Protein AF-A0A2T4YQ21-F1 (afdb_monomer)

Radius of gyration: 13.94 Å; Cα contacts (8 Å, |Δi|>4): 66; chains: 1; bounding box: 34×48×29 Å

Organism: NCBI:txid185951

pLDDT: mean 80.96, std 10.53, range [49.22, 92.56]

Secondary structure (DSSP, 8-state):
-PPP-----GGGG--SHHHHHHHHHHHHHH--HHHHHHHHHHHHHHHT-S-PPPP-TT--HHHHHHHHHHTT--------

InterPro domains:
  IPR014057 Uncharacterized protein HI1420 [PF21716] (5-50)

Solvent-accessible surface area (backbone atoms only — not comparable to full-atom values): 5069 Å² total; per-residue (Å²): 135,85,84,88,80,76,90,85,62,74,60,83,61,49,85,41,73,68,44,44,48,56,52,50,52,56,35,59,71,70,59,46,52,43,53,40,28,45,51,52,30,40,52,24,59,71,71,69,48,94,76,51,65,75,62,38,89,78,68,53,69,68,57,54,54,50,52,33,53,75,69,74,47,79,90,76,87,74,83,130

Sequence (80 aa):
MGIETTRWSPTAHLDSDAAVLAYLEAVFEDGDPALIAAALADVAQVRGIADPPSPRPDIALDSVIRTLKALGLELTAKAA

Foldseek 3Di:
DDDDDDDDDLLVQPPDPVSLVVCLVVQVVVVQQLSNQVSLVSLCVNVVNPDGDHRDNDDDPVSSVVSCVVSVHDDDDDDD

Structure (mmCIF, N/CA/C/O backbone):
data_AF-A0A2T4YQ21-F1
#
_entry.id   AF-A0A2T4YQ21-F1
#
loop_
_atom_site.group_PDB
_atom_site.id
_atom_site.type_symbol
_atom_site.label_atom_id
_atom_site.label_alt_id
_atom_site.label_comp_id
_atom_site.label_asym_id
_atom_site.label_entity_id
_atom_site.label_seq_id
_atom_site.pdbx_PDB_ins_code
_atom_site.Cartn_x
_atom_site.Cartn_y
_atom_site.Cartn_z
_atom_site.occupancy
_atom_site.B_iso_or_equiv
_atom_site.auth_seq_id
_atom_site.auth_comp_id
_atom_site.auth_asym_id
_atom_site.auth_atom_id
_atom_site.pdbx_PDB_model_num
ATOM 1 N N . MET A 1 1 ? 1.107 -37.912 -4.330 1.00 64.44 1 MET A N 1
ATOM 2 C CA . MET A 1 1 ? 1.682 -36.741 -5.021 1.00 64.44 1 MET A CA 1
ATOM 3 C C . MET A 1 1 ? 1.596 -35.577 -4.056 1.00 64.44 1 MET A C 1
ATOM 5 O O . MET A 1 1 ? 0.488 -35.239 -3.663 1.00 64.44 1 MET A O 1
ATOM 9 N N . GLY A 1 2 ? 2.735 -35.076 -3.576 1.00 79.31 2 GLY A N 1
ATOM 10 C CA . GLY A 1 2 ? 2.766 -33.866 -2.751 1.00 79.31 2 GLY A CA 1
ATOM 11 C C . GLY A 1 2 ? 2.618 -32.637 -3.642 1.00 79.31 2 GLY A C 1
ATOM 12 O O . GLY A 1 2 ? 3.110 -32.647 -4.767 1.00 79.31 2 GLY A O 1
ATOM 13 N N . ILE A 1 3 ? 1.905 -31.620 -3.167 1.00 84.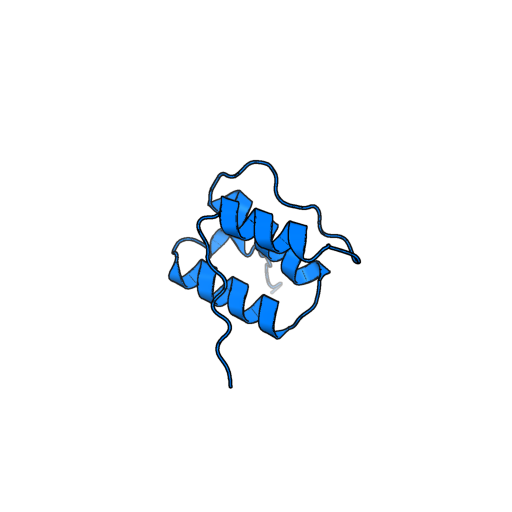50 3 ILE A N 1
ATOM 14 C CA . ILE A 1 3 ? 1.786 -30.336 -3.861 1.00 84.50 3 ILE A CA 1
ATOM 15 C C . ILE A 1 3 ? 2.979 -29.488 -3.420 1.00 84.50 3 ILE A C 1
ATOM 17 O O . ILE A 1 3 ? 3.172 -29.285 -2.222 1.00 84.50 3 ILE A O 1
ATOM 21 N N . GLU A 1 4 ? 3.788 -29.023 -4.368 1.00 85.19 4 GLU A N 1
ATOM 22 C CA . GLU A 1 4 ? 4.887 -28.102 -4.080 1.00 85.19 4 GLU A CA 1
ATOM 23 C C . GLU A 1 4 ? 4.343 -26.674 -3.970 1.00 85.19 4 GLU A C 1
ATOM 25 O O . GLU A 1 4 ? 3.616 -26.204 -4.844 1.00 85.19 4 GLU A O 1
ATOM 30 N N . THR A 1 5 ? 4.681 -25.984 -2.880 1.00 90.19 5 THR A N 1
ATOM 31 C CA . THR A 1 5 ? 4.281 -24.592 -2.639 1.00 90.19 5 THR A CA 1
ATOM 32 C C . THR A 1 5 ? 5.506 -23.697 -2.582 1.00 90.19 5 THR A C 1
ATOM 34 O O . THR A 1 5 ? 6.502 -24.045 -1.947 1.00 90.19 5 THR A O 1
ATOM 37 N N . THR A 1 6 ? 5.411 -22.508 -3.164 1.00 86.00 6 THR A N 1
ATOM 38 C CA . THR A 1 6 ? 6.431 -21.462 -3.055 1.00 86.00 6 THR A CA 1
ATOM 39 C C . THR A 1 6 ? 5.970 -20.357 -2.115 1.00 86.00 6 THR A C 1
ATOM 41 O O . THR A 1 6 ? 4.773 -20.114 -1.961 1.00 86.00 6 THR A O 1
ATOM 44 N N . ARG A 1 7 ? 6.921 -19.651 -1.492 1.00 86.75 7 ARG A N 1
ATOM 45 C CA . ARG A 1 7 ? 6.610 -18.462 -0.692 1.00 86.75 7 ARG A CA 1
ATOM 46 C C . ARG A 1 7 ? 6.008 -17.392 -1.602 1.00 86.75 7 ARG A C 1
ATOM 48 O O . ARG A 1 7 ? 6.629 -17.010 -2.589 1.00 86.75 7 ARG A O 1
ATOM 55 N N . TRP A 1 8 ? 4.815 -16.922 -1.260 1.00 86.50 8 TRP A N 1
ATOM 56 C CA . TRP A 1 8 ? 4.155 -15.846 -1.987 1.00 86.50 8 TRP A CA 1
ATOM 57 C C . TRP A 1 8 ? 4.698 -14.478 -1.549 1.00 86.50 8 TRP A C 1
ATOM 59 O O . TRP A 1 8 ? 5.024 -14.288 -0.375 1.00 86.50 8 TRP A O 1
ATOM 69 N N . SER A 1 9 ? 4.823 -13.552 -2.501 1.00 86.75 9 SER A N 1
ATOM 70 C CA . SER A 1 9 ? 5.304 -12.186 -2.276 1.00 86.75 9 SER A CA 1
ATOM 71 C C . SER A 1 9 ? 4.509 -11.206 -3.147 1.00 86.75 9 SER A C 1
ATOM 73 O O . SER A 1 9 ? 4.519 -11.383 -4.369 1.00 86.75 9 SER A O 1
ATOM 75 N N . PRO A 1 10 ? 3.877 -10.160 -2.578 1.00 87.56 10 PRO A N 1
ATOM 76 C CA . PRO A 1 10 ? 3.125 -9.162 -3.346 1.00 87.56 10 PRO A CA 1
ATOM 77 C C . PRO A 1 10 ? 4.002 -8.452 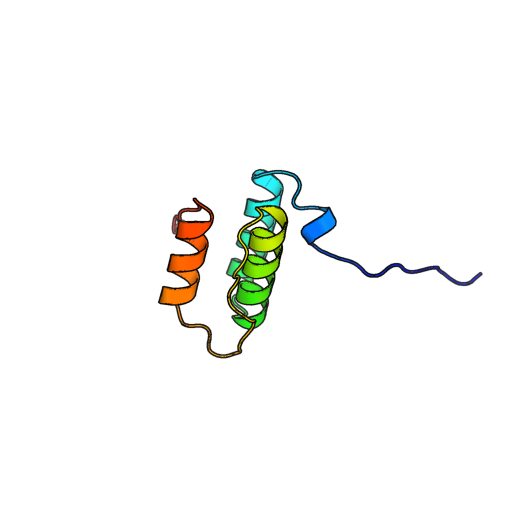-4.377 1.00 87.56 10 PRO A C 1
ATOM 79 O O . PRO A 1 10 ? 3.603 -8.251 -5.519 1.00 87.56 10 PRO A 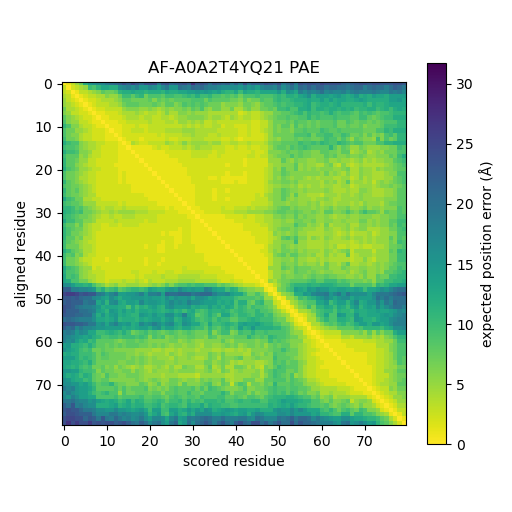O 1
ATOM 82 N N . THR A 1 11 ? 5.246 -8.152 -3.994 1.00 88.75 11 THR A N 1
ATOM 83 C CA . THR A 1 11 ? 6.233 -7.432 -4.814 1.00 88.75 11 THR A CA 1
ATOM 84 C C . THR A 1 11 ? 6.527 -8.080 -6.167 1.00 88.75 11 THR A C 1
ATOM 86 O O . THR A 1 11 ? 6.930 -7.378 -7.088 1.00 88.75 11 THR A O 1
ATOM 89 N N . ALA A 1 12 ? 6.280 -9.386 -6.326 1.00 88.81 12 ALA A N 1
AT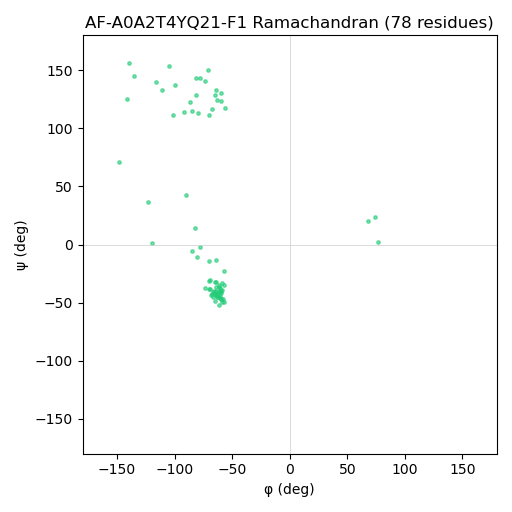OM 90 C CA . ALA A 1 12 ? 6.428 -10.084 -7.605 1.00 88.81 12 ALA A CA 1
ATOM 91 C C . ALA A 1 12 ? 5.366 -9.684 -8.649 1.00 88.81 12 ALA A C 1
ATOM 93 O O . ALA A 1 12 ? 5.527 -9.993 -9.826 1.00 88.81 12 ALA A O 1
ATOM 94 N N . HIS A 1 13 ? 4.291 -9.015 -8.220 1.00 89.00 13 HIS A N 1
ATOM 95 C CA . HIS A 1 13 ? 3.143 -8.640 -9.047 1.00 89.00 13 HIS A CA 1
ATOM 96 C C . HIS A 1 13 ? 2.916 -7.121 -9.124 1.00 89.00 13 HIS A C 1
ATOM 98 O O . HIS A 1 13 ? 1.971 -6.682 -9.768 1.00 89.00 13 HIS A O 1
ATOM 104 N N . LEU A 1 14 ? 3.766 -6.306 -8.488 1.00 91.44 14 LEU A N 1
ATOM 105 C CA . LEU A 1 14 ? 3.663 -4.838 -8.484 1.00 91.44 14 LEU A CA 1
ATOM 106 C C . LEU A 1 14 ? 4.441 -4.205 -9.655 1.00 91.44 14 LEU A C 1
ATOM 108 O O . LEU A 1 14 ? 5.158 -3.221 -9.493 1.00 91.44 14 LEU A O 1
ATOM 112 N N . ASP A 1 15 ? 4.330 -4.791 -10.843 1.00 87.75 15 ASP A N 1
ATOM 113 C CA . ASP A 1 15 ? 5.101 -4.424 -12.040 1.00 87.75 15 ASP A CA 1
ATOM 114 C C . ASP A 1 15 ? 4.559 -3.194 -12.789 1.00 87.75 15 ASP A C 1
ATOM 116 O O . ASP A 1 15 ? 5.226 -2.646 -13.668 1.00 87.75 15 ASP A O 1
ATOM 120 N N . SER A 1 16 ? 3.362 -2.735 -12.429 1.00 89.62 16 SER A N 1
ATOM 121 C CA . SER A 1 16 ? 2.661 -1.633 -13.078 1.00 89.62 16 SER A CA 1
ATOM 122 C C . SER A 1 16 ? 1.967 -0.726 -12.067 1.00 89.62 16 SER A C 1
ATOM 124 O O . SER A 1 16 ? 1.613 -1.135 -10.960 1.00 89.62 16 SER A O 1
ATOM 126 N N . ASP A 1 17 ? 1.724 0.522 -12.466 1.00 87.12 17 ASP A N 1
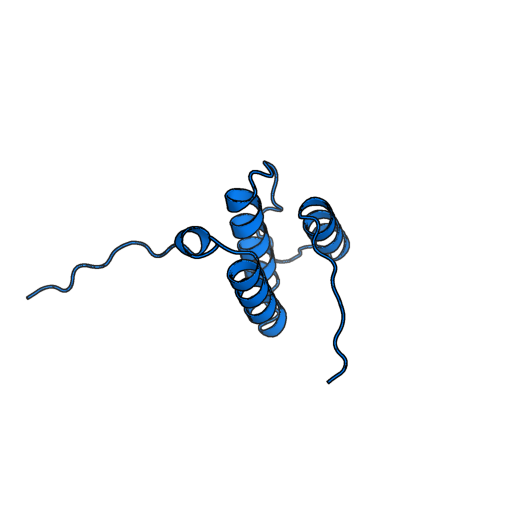ATOM 127 C CA . ASP A 1 17 ? 1.020 1.505 -11.635 1.00 87.12 17 ASP A CA 1
ATOM 128 C C . ASP A 1 17 ? -0.405 1.053 -11.301 1.00 87.12 17 ASP A C 1
ATOM 130 O O . ASP A 1 17 ? -0.874 1.267 -10.187 1.00 87.12 17 ASP A O 1
ATOM 134 N N . ALA A 1 18 ? -1.066 0.360 -12.233 1.00 87.75 18 ALA A N 1
ATOM 135 C CA . ALA A 1 18 ? -2.389 -0.215 -12.017 1.00 87.75 18 ALA A CA 1
ATOM 136 C C . ALA A 1 18 ? -2.372 -1.335 -10.962 1.00 87.75 18 ALA A C 1
ATOM 138 O O . ALA A 1 18 ? -3.270 -1.391 -10.124 1.00 87.75 18 ALA A O 1
ATOM 139 N N . ALA A 1 19 ? -1.348 -2.196 -10.966 1.00 91.00 19 ALA A N 1
ATOM 140 C CA . ALA A 1 19 ? -1.200 -3.243 -9.956 1.00 91.00 19 ALA A CA 1
ATOM 141 C C . ALA A 1 19 ? -0.916 -2.656 -8.565 1.00 91.00 19 ALA A C 1
ATOM 143 O O . ALA A 1 19 ? -1.496 -3.102 -7.576 1.00 91.00 19 ALA A O 1
ATOM 144 N N . VAL A 1 20 ? -0.076 -1.618 -8.494 1.00 89.94 20 VAL A N 1
ATOM 145 C CA . VAL A 1 20 ? 0.185 -0.876 -7.251 1.00 89.94 20 VAL A CA 1
ATOM 146 C C . VAL A 1 20 ? -1.086 -0.216 -6.722 1.00 89.94 20 VAL A C 1
ATOM 148 O O . VAL A 1 20 ? -1.369 -0.333 -5.532 1.00 89.94 20 VAL A O 1
ATOM 151 N N . LEU A 1 21 ? -1.866 0.435 -7.589 1.00 89.00 21 LEU A N 1
ATOM 152 C CA . LEU A 1 21 ? -3.125 1.065 -7.198 1.00 89.00 21 LEU A CA 1
ATOM 153 C C . LEU A 1 21 ? -4.117 0.034 -6.649 1.00 89.00 21 LEU A C 1
ATOM 155 O O . LEU A 1 21 ? -4.580 0.196 -5.526 1.00 89.00 21 LEU A O 1
ATOM 159 N N . ALA A 1 22 ? -4.375 -1.046 -7.391 1.00 91.06 22 ALA A N 1
ATOM 160 C CA . ALA A 1 22 ? -5.316 -2.085 -6.975 1.00 91.06 22 ALA A CA 1
ATOM 161 C C . ALA A 1 22 ? -4.904 -2.748 -5.649 1.00 91.06 22 ALA A C 1
ATOM 163 O O . ALA A 1 22 ? -5.754 -3.056 -4.814 1.00 91.06 22 ALA A O 1
ATOM 164 N N . TYR A 1 23 ? -3.599 -2.946 -5.437 1.00 92.56 23 TYR A N 1
ATOM 165 C CA . TYR A 1 23 ? -3.079 -3.476 -4.179 1.00 92.56 23 TYR A CA 1
ATOM 166 C C . TYR A 1 23 ? -3.327 -2.522 -3.008 1.00 92.56 23 TYR A C 1
ATOM 168 O O . TYR A 1 23 ? -3.843 -2.941 -1.973 1.00 92.56 23 TYR A O 1
ATOM 176 N N . LEU A 1 24 ? -2.994 -1.239 -3.176 1.00 90.56 24 LEU A N 1
ATOM 177 C CA . LEU A 1 24 ? -3.202 -0.238 -2.133 1.00 90.56 24 LEU A CA 1
ATOM 178 C C . LEU A 1 24 ? -4.691 -0.043 -1.834 1.00 90.56 24 LEU A C 1
ATOM 180 O O . LEU A 1 24 ? -5.054 -0.004 -0.665 1.00 90.56 24 LEU A O 1
ATOM 184 N N . GLU A 1 25 ? -5.552 0.027 -2.850 1.00 90.56 25 GLU A N 1
ATOM 185 C CA . GLU A 1 25 ? -7.005 0.148 -2.670 1.00 90.56 25 GLU A CA 1
ATOM 186 C C . GLU A 1 25 ? -7.571 -1.000 -1.831 1.00 90.56 25 GLU A C 1
ATOM 188 O O . GLU A 1 25 ? -8.242 -0.741 -0.834 1.00 90.56 25 GLU A O 1
ATOM 193 N N . ALA A 1 26 ? -7.234 -2.249 -2.170 1.00 92.31 26 ALA A N 1
ATOM 194 C CA . ALA A 1 26 ? -7.706 -3.417 -1.427 1.00 92.31 26 ALA A CA 1
ATOM 195 C C . ALA A 1 26 ? -7.264 -3.388 0.046 1.00 92.31 26 ALA A C 1
ATOM 197 O O . ALA A 1 26 ? -8.031 -3.727 0.944 1.00 92.31 26 ALA A O 1
ATOM 198 N N . VAL A 1 27 ? -6.028 -2.954 0.303 1.00 92.00 27 VAL A N 1
ATOM 199 C CA . VAL A 1 27 ? -5.475 -2.874 1.659 1.00 92.00 27 VAL A CA 1
ATOM 200 C C . VAL A 1 27 ? -6.075 -1.712 2.458 1.00 92.00 27 VAL A C 1
ATOM 202 O O . VAL A 1 27 ? -6.336 -1.852 3.652 1.00 92.00 27 VAL A O 1
ATOM 205 N N . PHE A 1 28 ? -6.326 -0.567 1.821 1.00 87.44 28 PHE A N 1
ATOM 206 C CA . PHE A 1 28 ? -7.000 0.559 2.469 1.00 87.44 28 PHE A CA 1
ATOM 207 C C . PHE A 1 28 ? -8.480 0.271 2.756 1.00 87.44 28 PHE A C 1
ATOM 209 O O . PHE A 1 28 ? -8.999 0.791 3.742 1.00 87.44 28 PHE A O 1
ATOM 216 N N . GLU A 1 29 ? -9.146 -0.546 1.935 1.00 90.25 29 GLU A N 1
ATOM 217 C CA . GLU A 1 29 ? -10.527 -0.986 2.169 1.00 90.25 29 GLU A CA 1
ATOM 218 C C . GLU A 1 29 ? -10.638 -1.942 3.368 1.00 90.25 29 GLU A C 1
ATOM 220 O O . GLU A 1 29 ? -11.576 -1.821 4.155 1.00 90.25 29 GLU A O 1
ATOM 225 N N . ASP A 1 30 ? -9.663 -2.839 3.550 1.00 90.12 30 ASP A N 1
ATOM 226 C CA . ASP A 1 30 ? -9.578 -3.719 4.726 1.00 90.12 30 ASP A CA 1
ATOM 227 C C . ASP A 1 30 ? -9.368 -2.920 6.028 1.00 90.12 30 ASP A C 1
ATOM 229 O O . ASP A 1 30 ? -9.943 -3.229 7.073 1.00 90.12 30 ASP A O 1
ATOM 233 N N . GLY A 1 31 ? -8.591 -1.834 5.948 1.00 85.31 31 GLY A N 1
ATOM 234 C CA . GLY A 1 31 ? -8.418 -0.873 7.036 1.00 85.31 31 GLY A CA 1
ATOM 235 C C . GLY A 1 31 ? -7.490 -1.333 8.165 1.00 85.31 31 GLY A C 1
ATOM 236 O O . GLY A 1 31 ? -7.303 -0.574 9.119 1.00 85.31 31 GLY A O 1
ATOM 237 N N . ASP A 1 32 ? -6.883 -2.524 8.076 1.00 88.12 32 ASP A N 1
ATOM 238 C CA . ASP A 1 32 ? -5.878 -2.990 9.036 1.00 88.12 32 ASP A CA 1
ATOM 239 C C . ASP A 1 32 ? -4.591 -2.136 8.937 1.00 88.12 32 ASP A C 1
ATOM 241 O O . ASP A 1 32 ? -3.889 -2.162 7.917 1.00 88.12 32 ASP A O 1
ATOM 245 N N . PRO A 1 33 ? -4.214 -1.402 10.004 1.00 84.38 33 PRO A N 1
ATOM 246 C CA . PRO A 1 33 ? -3.013 -0.572 10.008 1.00 84.38 33 PRO A CA 1
ATOM 247 C C . PRO A 1 33 ? -1.715 -1.353 9.746 1.00 84.38 33 PRO A C 1
ATOM 249 O O . PRO A 1 33 ? -0.787 -0.820 9.128 1.00 84.38 33 PRO A O 1
ATOM 252 N N . ALA A 1 34 ? -1.631 -2.609 10.195 1.00 86.50 34 ALA A N 1
ATOM 253 C CA . ALA A 1 34 ? -0.463 -3.454 9.966 1.00 86.50 34 ALA A CA 1
ATOM 254 C C . ALA A 1 34 ? -0.357 -3.867 8.492 1.00 86.50 34 ALA A C 1
ATOM 256 O O . ALA A 1 34 ? 0.747 -3.875 7.937 1.00 86.50 34 ALA A O 1
ATOM 257 N N . LEU A 1 35 ? -1.496 -4.150 7.853 1.00 88.94 35 LEU A N 1
ATOM 258 C CA . LEU A 1 35 ? -1.563 -4.482 6.432 1.00 88.94 35 LEU A CA 1
ATOM 259 C C . LEU A 1 35 ? -1.217 -3.267 5.564 1.00 88.94 35 LEU A C 1
ATOM 261 O O . LEU A 1 35 ? -0.402 -3.387 4.651 1.00 88.94 35 LEU A O 1
ATOM 265 N N . ILE A 1 36 ? -1.743 -2.085 5.900 1.00 88.69 36 ILE A N 1
ATOM 266 C CA . ILE A 1 36 ? -1.418 -0.819 5.221 1.00 88.69 36 ILE A CA 1
ATOM 267 C C . ILE A 1 36 ? 0.085 -0.541 5.281 1.00 88.69 36 ILE A C 1
ATOM 269 O O . ILE A 1 36 ? 0.705 -0.233 4.261 1.00 88.69 36 ILE A O 1
ATOM 273 N N . ALA A 1 37 ? 0.702 -0.686 6.453 1.00 86.94 37 ALA A N 1
ATOM 274 C CA . ALA A 1 37 ? 2.137 -0.471 6.594 1.00 86.94 37 ALA A CA 1
ATOM 275 C C . ALA A 1 37 ? 2.968 -1.487 5.787 1.00 86.94 37 ALA A C 1
ATOM 277 O O . ALA A 1 37 ? 3.951 -1.102 5.151 1.00 86.94 37 ALA A O 1
ATOM 278 N N . ALA A 1 38 ? 2.563 -2.762 5.768 1.00 88.94 38 ALA A N 1
ATOM 279 C CA . ALA A 1 38 ? 3.212 -3.789 4.953 1.00 88.94 38 ALA A CA 1
ATOM 280 C C . ALA A 1 38 ? 3.103 -3.480 3.450 1.00 88.94 38 ALA A C 1
ATOM 282 O O . ALA A 1 38 ? 4.110 -3.510 2.745 1.00 88.94 38 ALA A O 1
ATOM 283 N N . ALA A 1 39 ? 1.921 -3.081 2.978 1.00 90.50 39 ALA A N 1
ATOM 284 C CA . ALA A 1 39 ? 1.698 -2.744 1.578 1.00 90.50 39 ALA A CA 1
ATOM 285 C C . ALA A 1 39 ? 2.523 -1.533 1.125 1.00 90.50 39 ALA A C 1
ATOM 287 O O . ALA A 1 39 ? 3.136 -1.554 0.056 1.00 90.50 39 ALA A O 1
ATOM 288 N N . LEU A 1 40 ? 2.610 -0.495 1.960 1.00 88.56 40 LEU A N 1
ATOM 289 C CA . LEU A 1 40 ? 3.484 0.650 1.697 1.00 88.56 40 LEU A CA 1
ATOM 290 C C . LEU A 1 40 ? 4.961 0.237 1.625 1.00 88.56 40 LEU A C 1
ATOM 292 O O . LEU A 1 40 ? 5.700 0.776 0.800 1.00 88.56 40 LEU A O 1
ATOM 296 N N . ALA A 1 41 ? 5.388 -0.727 2.447 1.00 87.00 41 ALA A N 1
ATOM 297 C CA . ALA A 1 41 ? 6.744 -1.261 2.402 1.00 87.00 41 ALA A CA 1
ATOM 298 C C . ALA A 1 41 ? 7.034 -2.054 1.123 1.00 87.00 41 ALA A C 1
ATOM 300 O O . ALA A 1 41 ? 8.077 -1.840 0.499 1.00 87.00 41 ALA A O 1
ATOM 301 N N . ASP A 1 42 ? 6.096 -2.894 0.687 1.00 90.88 42 ASP A N 1
ATOM 302 C CA . ASP A 1 42 ? 6.196 -3.628 -0.576 1.00 90.88 42 ASP A CA 1
ATOM 303 C C . ASP A 1 42 ? 6.320 -2.672 -1.770 1.00 90.88 42 ASP A C 1
ATOM 305 O O . ASP A 1 42 ? 7.204 -2.828 -2.619 1.00 90.88 42 ASP A O 1
ATOM 309 N N . VAL A 1 43 ? 5.465 -1.645 -1.821 1.00 88.94 43 VAL A N 1
ATOM 310 C CA . VAL A 1 43 ? 5.477 -0.649 -2.900 1.00 88.94 43 VAL A CA 1
ATOM 311 C C . VAL A 1 43 ? 6.777 0.160 -2.874 1.00 88.94 43 VAL A C 1
ATOM 313 O O . VAL A 1 43 ? 7.391 0.356 -3.923 1.00 88.94 43 VAL A O 1
ATOM 316 N N . ALA A 1 44 ? 7.253 0.580 -1.699 1.00 85.44 44 ALA A N 1
ATOM 317 C CA . ALA A 1 44 ? 8.531 1.282 -1.570 1.00 85.44 44 ALA A CA 1
ATOM 318 C C . ALA A 1 44 ? 9.719 0.438 -2.050 1.00 85.44 44 ALA A C 1
ATOM 320 O O . ALA A 1 44 ? 10.577 0.956 -2.771 1.00 85.44 44 ALA A O 1
ATOM 321 N N . GLN A 1 45 ? 9.736 -0.860 -1.729 1.00 85.31 45 GLN A N 1
ATOM 322 C CA . GLN A 1 45 ? 10.762 -1.787 -2.204 1.00 85.31 45 GLN A CA 1
ATOM 323 C C . GLN A 1 45 ? 10.782 -1.859 -3.736 1.00 85.31 45 GLN A C 1
ATOM 325 O O . GLN A 1 45 ? 11.847 -1.766 -4.346 1.00 85.31 45 GLN A O 1
ATOM 330 N N . VAL A 1 46 ? 9.613 -1.990 -4.365 1.00 87.75 46 VAL A N 1
ATOM 331 C CA . VAL A 1 46 ? 9.491 -2.102 -5.829 1.00 87.75 46 VAL A CA 1
ATOM 332 C C . VAL A 1 46 ? 9.826 -0.786 -6.536 1.00 87.75 46 VAL A C 1
ATOM 334 O O . VAL A 1 46 ? 10.370 -0.793 -7.639 1.00 87.75 46 VAL A O 1
ATOM 337 N N . ARG A 1 47 ? 9.559 0.355 -5.892 1.00 81.38 47 ARG A N 1
ATOM 338 C CA . ARG A 1 47 ? 9.889 1.695 -6.404 1.00 81.38 47 ARG A CA 1
ATOM 339 C C . ARG A 1 47 ? 11.321 2.149 -6.097 1.00 81.38 47 ARG A C 1
ATOM 341 O O . ARG A 1 47 ? 11.726 3.201 -6.582 1.00 81.38 47 ARG A O 1
ATOM 348 N N . GLY A 1 48 ? 12.092 1.382 -5.323 1.00 78.50 48 GLY A N 1
ATOM 349 C CA . GLY A 1 48 ? 13.475 1.717 -4.968 1.00 78.50 48 GLY A CA 1
ATOM 350 C C . GLY A 1 48 ? 13.615 2.840 -3.931 1.00 78.50 48 GLY A C 1
ATOM 351 O O . GLY A 1 48 ? 14.66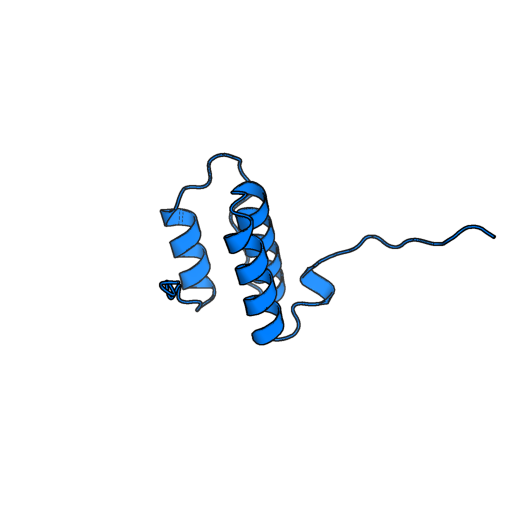1 3.488 -3.877 1.00 78.50 48 GLY A O 1
ATOM 352 N N . ILE A 1 49 ? 12.588 3.083 -3.108 1.00 71.12 49 ILE A N 1
ATOM 353 C CA . ILE A 1 49 ? 12.643 4.057 -2.006 1.00 71.12 49 ILE A CA 1
ATOM 354 C C . ILE A 1 49 ? 13.086 3.327 -0.733 1.00 71.12 49 ILE A C 1
ATOM 356 O O . ILE A 1 49 ? 12.388 2.456 -0.226 1.00 71.12 49 ILE A O 1
ATOM 360 N N . ALA A 1 50 ? 14.273 3.664 -0.229 1.00 55.50 50 ALA A N 1
ATOM 361 C CA . ALA A 1 50 ? 15.027 2.834 0.714 1.00 55.50 50 ALA A CA 1
ATOM 362 C C . ALA A 1 50 ? 14.638 2.942 2.208 1.00 55.50 50 ALA A C 1
ATOM 364 O O . ALA A 1 50 ? 15.405 2.476 3.045 1.00 55.50 50 ALA A O 1
ATOM 365 N N . ASP A 1 51 ? 13.489 3.524 2.572 1.00 62.00 51 ASP A N 1
ATOM 366 C CA . ASP A 1 51 ? 13.083 3.623 3.989 1.00 62.00 51 ASP A CA 1
ATOM 367 C C . ASP A 1 51 ? 11.555 3.571 4.183 1.00 62.00 51 ASP A C 1
ATOM 369 O O . ASP A 1 51 ? 10.913 4.591 4.458 1.00 62.00 51 ASP A O 1
ATOM 373 N N . PRO A 1 52 ? 10.916 2.405 3.970 1.00 61.69 52 PRO A N 1
ATOM 374 C CA . PRO A 1 52 ? 9.505 2.257 4.280 1.00 61.69 5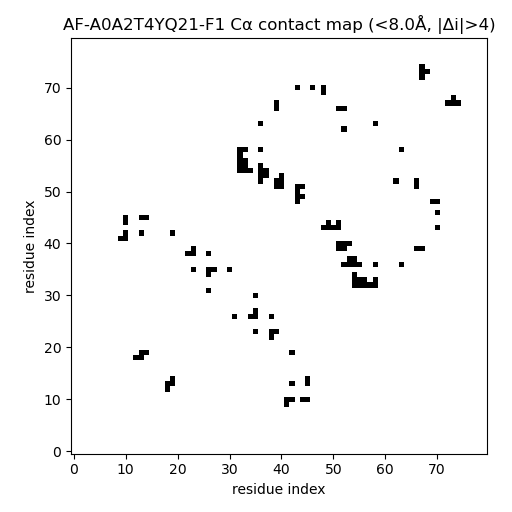2 PRO A CA 1
ATOM 375 C C . PRO A 1 52 ? 9.238 2.229 5.791 1.00 61.69 52 PRO A C 1
ATOM 377 O O . PRO A 1 52 ? 10.057 1.722 6.563 1.00 61.69 52 PRO A O 1
ATOM 380 N N . PRO A 1 53 ? 8.061 2.707 6.235 1.00 59.72 53 PRO A N 1
ATOM 381 C CA . PRO A 1 53 ? 7.665 2.597 7.631 1.00 59.72 53 PRO A CA 1
ATOM 382 C C . PRO A 1 53 ? 7.611 1.120 8.041 1.00 59.72 53 PRO A C 1
ATOM 384 O O . PRO A 1 53 ? 7.008 0.291 7.363 1.00 59.72 53 PRO A O 1
ATOM 387 N N . SER A 1 54 ? 8.238 0.779 9.167 1.00 61.34 54 SER A N 1
ATOM 388 C CA . SER A 1 54 ? 8.126 -0.571 9.724 1.00 61.34 54 SER A CA 1
ATOM 389 C C . SER A 1 54 ? 6.670 -0.837 10.131 1.00 61.34 54 SER A C 1
ATOM 391 O O . SER A 1 54 ? 6.103 0.015 10.824 1.00 61.34 54 SER A O 1
ATOM 393 N N . PRO A 1 55 ? 6.074 -1.994 9.775 1.00 59.34 55 PRO A N 1
ATOM 394 C CA . PRO A 1 55 ? 4.726 -2.340 10.205 1.00 59.34 55 PRO A CA 1
ATOM 395 C C . PRO A 1 55 ? 4.620 -2.301 11.725 1.00 59.34 55 PRO A C 1
ATOM 397 O O . PRO A 1 55 ? 5.316 -3.035 12.429 1.00 59.34 55 PRO A O 1
ATOM 400 N N . ARG A 1 56 ? 3.776 -1.403 12.232 1.00 64.31 56 ARG A N 1
ATOM 401 C CA . ARG A 1 56 ? 3.491 -1.250 13.656 1.00 64.31 56 ARG A CA 1
ATOM 402 C C . ARG A 1 56 ? 1.984 -1.092 13.865 1.00 64.31 56 ARG A C 1
ATOM 404 O O . ARG A 1 56 ? 1.331 -0.486 13.017 1.00 64.31 56 ARG A O 1
ATOM 411 N N . PRO A 1 57 ? 1.439 -1.622 14.975 1.00 60.38 57 PRO A N 1
ATOM 412 C CA . PRO A 1 57 ? 0.002 -1.591 15.263 1.00 60.38 57 PRO A CA 1
ATOM 413 C C . PRO A 1 57 ? -0.564 -0.171 15.449 1.00 60.38 57 PRO A C 1
ATOM 415 O O . PRO A 1 57 ? -1.775 0.013 15.439 1.00 60.38 57 PRO A O 1
ATOM 418 N N . ASP A 1 58 ? 0.300 0.828 15.611 1.00 69.69 58 ASP A N 1
ATOM 419 C CA . ASP A 1 58 ? -0.011 2.224 15.908 1.00 69.69 58 ASP A CA 1
ATOM 420 C C . ASP A 1 58 ? 0.575 3.197 14.865 1.00 69.69 58 ASP A C 1
ATOM 422 O O . ASP A 1 58 ? 1.033 4.289 15.206 1.00 69.69 58 ASP A O 1
ATOM 426 N N . ILE A 1 59 ? 0.596 2.818 13.580 1.00 74.25 59 ILE A N 1
ATOM 427 C CA . ILE A 1 59 ? 1.101 3.713 12.530 1.00 74.25 59 ILE A CA 1
ATOM 428 C C . ILE A 1 59 ? 0.297 5.023 12.479 1.00 74.25 59 ILE A C 1
ATOM 430 O O . ILE A 1 59 ? -0.922 5.042 12.308 1.00 74.25 59 ILE A O 1
ATOM 434 N N . ALA A 1 60 ? 1.000 6.146 12.625 1.00 81.44 60 ALA A N 1
ATOM 435 C CA . ALA A 1 60 ? 0.388 7.463 12.574 1.00 81.44 60 ALA A CA 1
ATOM 436 C C . ALA A 1 60 ? 0.004 7.845 11.133 1.00 81.44 60 ALA A C 1
ATOM 438 O O . ALA A 1 60 ? 0.761 7.611 10.186 1.00 81.44 60 ALA A O 1
ATOM 439 N N . LEU A 1 61 ? -1.156 8.492 10.967 1.00 79.25 61 LEU A N 1
ATOM 440 C CA . LEU A 1 61 ? -1.672 8.927 9.662 1.00 79.25 61 LEU A CA 1
ATOM 441 C C . LEU A 1 61 ? -0.696 9.858 8.920 1.00 79.25 61 LEU A C 1
ATOM 443 O O . LEU A 1 61 ? -0.573 9.775 7.699 1.00 79.25 61 LEU A O 1
ATOM 447 N N . ASP A 1 62 ? 0.040 10.715 9.633 1.00 80.31 62 ASP A N 1
ATOM 448 C CA . ASP A 1 62 ? 1.042 11.594 9.018 1.00 80.31 62 ASP A CA 1
ATOM 449 C C . ASP A 1 62 ? 2.208 10.808 8.394 1.00 80.31 62 ASP A C 1
ATOM 451 O O . ASP A 1 62 ? 2.740 11.213 7.356 1.00 80.31 62 ASP A O 1
ATOM 455 N N . SER A 1 63 ? 2.567 9.661 8.981 1.00 79.00 63 SER A N 1
ATOM 456 C CA . SER A 1 63 ? 3.571 8.756 8.425 1.00 79.00 63 SER A CA 1
ATOM 457 C C . SER A 1 63 ? 3.072 8.149 7.118 1.00 79.00 63 SER A C 1
ATOM 459 O O . SER A 1 63 ? 3.802 8.162 6.129 1.00 79.00 63 SER A O 1
ATOM 461 N N . VAL A 1 64 ? 1.814 7.693 7.082 1.00 79.81 64 VAL A N 1
ATOM 462 C CA . VAL A 1 64 ? 1.182 7.151 5.866 1.00 79.81 64 VAL A CA 1
ATOM 463 C C . VAL A 1 64 ? 1.177 8.200 4.751 1.00 79.81 64 VAL A C 1
ATOM 465 O O . VAL A 1 64 ? 1.651 7.935 3.646 1.00 79.81 64 VAL A O 1
ATOM 468 N N . ILE A 1 65 ? 0.728 9.423 5.051 1.00 80.12 65 ILE A N 1
ATOM 469 C CA . ILE A 1 65 ? 0.686 10.532 4.084 1.00 80.12 65 ILE A CA 1
ATOM 470 C C . ILE A 1 65 ? 2.088 10.863 3.555 1.00 80.12 65 ILE A C 1
ATOM 472 O O . ILE A 1 65 ? 2.267 11.091 2.356 1.00 80.12 65 ILE A O 1
ATOM 476 N N . ARG A 1 66 ? 3.103 10.880 4.425 1.00 80.94 66 ARG A N 1
ATOM 477 C CA . ARG A 1 66 ? 4.489 11.156 4.026 1.00 80.94 66 ARG A CA 1
ATOM 478 C C . ARG A 1 66 ? 5.026 10.097 3.070 1.00 80.94 66 ARG A C 1
ATOM 480 O O . ARG A 1 66 ? 5.649 10.459 2.073 1.00 80.94 66 ARG A O 1
ATOM 487 N N . THR A 1 67 ? 4.786 8.821 3.362 1.00 81.00 67 THR A N 1
ATOM 488 C CA . THR A 1 67 ? 5.226 7.715 2.505 1.00 81.00 67 THR A CA 1
ATOM 489 C C . THR A 1 67 ? 4.550 7.778 1.141 1.00 81.00 67 THR A C 1
ATOM 491 O O . THR A 1 67 ? 5.232 7.678 0.125 1.00 81.00 67 THR A O 1
ATOM 494 N N . LEU A 1 68 ? 3.244 8.043 1.093 1.00 82.06 68 LEU A N 1
ATOM 495 C CA . LEU A 1 68 ? 2.521 8.201 -0.172 1.00 82.06 68 LEU A CA 1
ATOM 496 C C . LEU A 1 68 ? 3.076 9.358 -1.007 1.00 82.06 68 LEU A C 1
ATOM 498 O O . LEU A 1 68 ? 3.370 9.180 -2.187 1.00 82.06 68 LEU A O 1
ATOM 502 N N . LYS A 1 69 ? 3.347 10.504 -0.375 1.00 80.56 69 LYS A N 1
ATOM 503 C CA . LYS A 1 69 ? 3.975 11.645 -1.049 1.00 80.56 69 LYS A CA 1
ATOM 504 C C . LYS A 1 69 ? 5.373 11.314 -1.581 1.00 80.56 69 LYS A C 1
ATOM 506 O O . LYS A 1 69 ? 5.712 11.734 -2.684 1.00 80.56 69 LYS A O 1
ATOM 511 N N . ALA A 1 70 ? 6.180 10.566 -0.825 1.00 78.75 70 ALA A N 1
ATOM 512 C CA . ALA A 1 70 ? 7.497 10.111 -1.278 1.00 78.75 70 ALA A CA 1
ATOM 513 C C . ALA A 1 70 ? 7.397 9.157 -2.481 1.00 78.75 70 ALA A C 1
ATOM 515 O O . ALA A 1 70 ? 8.253 9.195 -3.359 1.00 78.75 70 ALA A O 1
ATOM 516 N N . LEU A 1 71 ? 6.327 8.361 -2.548 1.00 78.06 71 LEU A N 1
ATOM 517 C CA . LEU A 1 71 ? 6.011 7.475 -3.672 1.00 78.06 71 LEU A CA 1
ATOM 518 C C . LEU A 1 71 ? 5.395 8.202 -4.879 1.00 78.06 71 LEU A C 1
ATOM 520 O O . LEU A 1 71 ? 5.132 7.559 -5.892 1.00 78.06 71 LEU A O 1
ATOM 524 N N . GLY A 1 72 ? 5.157 9.517 -4.793 1.00 78.19 72 GLY A N 1
ATOM 525 C CA . GLY A 1 72 ? 4.464 10.278 -5.836 1.00 78.19 72 GLY A CA 1
ATOM 526 C C . GLY A 1 72 ? 2.981 9.918 -5.971 1.00 78.19 72 GLY A C 1
ATOM 527 O O . GLY A 1 72 ? 2.392 10.16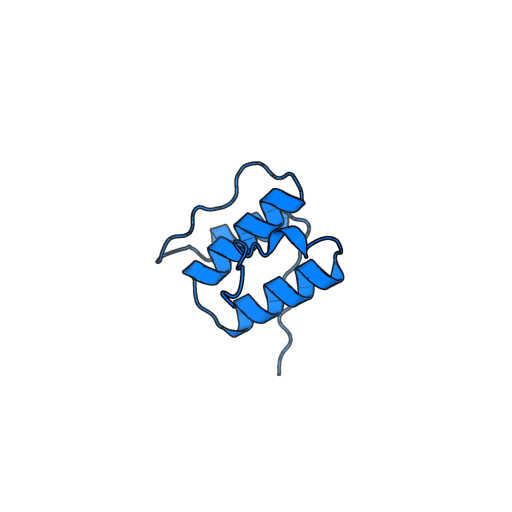0 -7.020 1.00 78.19 72 GLY A O 1
ATOM 528 N N . LEU A 1 73 ? 2.390 9.324 -4.930 1.00 80.06 73 LEU A N 1
ATOM 529 C CA . LEU A 1 73 ? 0.991 8.913 -4.886 1.00 80.06 73 LEU A CA 1
ATOM 530 C C . LEU A 1 73 ? 0.159 9.954 -4.130 1.00 80.06 73 LEU A C 1
ATOM 532 O O . LEU A 1 73 ? 0.550 10.424 -3.059 1.00 80.06 73 LEU A O 1
ATOM 536 N N . GLU A 1 74 ? -1.017 10.274 -4.665 1.00 77.12 74 GLU A N 1
ATOM 537 C CA . GLU A 1 74 ? -1.987 11.161 -4.023 1.00 77.12 74 GLU A CA 1
ATOM 538 C C . GLU A 1 74 ? -3.223 10.374 -3.577 1.00 77.12 74 GLU A C 1
ATOM 540 O O . GLU A 1 74 ? -3.787 9.588 -4.338 1.00 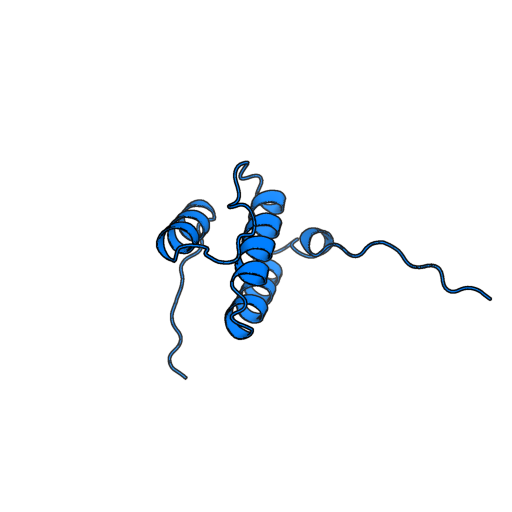77.12 74 GLU A O 1
ATOM 545 N N . LEU A 1 75 ? -3.663 10.601 -2.336 1.00 70.50 75 LEU A N 1
ATOM 546 C CA . LEU A 1 75 ? -4.921 10.052 -1.836 1.00 70.50 75 LEU A CA 1
ATOM 547 C C . LEU A 1 75 ? -6.076 10.903 -2.351 1.00 70.50 75 LEU A C 1
ATOM 549 O O . LEU A 1 75 ? -6.246 12.050 -1.937 1.00 70.50 75 LEU A O 1
ATOM 553 N N . THR A 1 76 ? -6.903 10.322 -3.212 1.00 75.25 76 THR A N 1
ATOM 554 C CA . THR A 1 76 ? -8.206 10.892 -3.551 1.00 75.25 76 THR A CA 1
ATOM 555 C C . THR A 1 76 ? -9.280 10.135 -2.784 1.00 75.25 76 THR A C 1
ATOM 557 O O . THR A 1 76 ? -9.535 8.960 -3.024 1.00 75.25 76 THR A O 1
ATOM 560 N N . ALA A 1 77 ? -9.909 10.808 -1.818 1.00 67.88 77 ALA A N 1
ATOM 561 C CA . ALA A 1 77 ? -11.071 10.251 -1.142 1.00 67.88 77 ALA A CA 1
ATOM 562 C C . ALA A 1 77 ? -12.240 10.229 -2.132 1.00 67.88 77 ALA A C 1
ATOM 564 O O . ALA A 1 77 ? -12.752 11.280 -2.526 1.00 67.88 77 ALA A O 1
ATOM 565 N N . LYS A 1 78 ? -12.660 9.035 -2.546 1.00 67.19 78 LYS A N 1
ATOM 566 C CA . LYS A 1 78 ? -13.899 8.866 -3.299 1.00 67.19 78 LYS A CA 1
ATOM 567 C C . LYS A 1 78 ? -15.042 8.759 -2.295 1.00 67.19 78 LYS A C 1
ATOM 569 O O . LYS A 1 78 ? -15.081 7.825 -1.502 1.00 67.19 78 LYS A O 1
ATOM 574 N N . ALA A 1 79 ? -15.947 9.734 -2.305 1.00 49.22 79 ALA A N 1
ATOM 575 C CA . ALA A 1 79 ? -17.209 9.585 -1.594 1.00 49.22 79 ALA A CA 1
ATOM 576 C C . ALA A 1 79 ? -17.998 8.449 -2.265 1.00 49.22 79 ALA A C 1
ATOM 578 O O . ALA A 1 79 ? -18.105 8.430 -3.495 1.00 49.22 79 ALA A O 1
ATOM 579 N N . ALA A 1 80 ? -18.466 7.493 -1.461 1.00 54.50 80 ALA A N 1
ATOM 580 C CA . ALA A 1 80 ? -19.400 6.462 -1.903 1.00 54.50 80 ALA A CA 1
ATOM 581 C C . ALA A 1 80 ? -20.758 7.076 -2.267 1.00 54.50 80 ALA A C 1
ATOM 583 O O . ALA A 1 80 ? -21.171 8.039 -1.577 1.00 54.50 80 ALA A O 1
#

Mean predicted aligned error: 7.19 Å